Protein AF-A0AAX7U0Z3-F1 (afdb_monomer)

Secondary structure (DSSP, 8-state):
--HHHHHHHIIIIIIHHHHTTHHHHTTTS-HHHHHHHHHHHHHHHHHHTS----HHHHHHHHHHHHHHHHHH-TTSTTGGGGPPPTTSS--

Organism: Astatotilapia calliptera (NCBI:txid8154)

pLDDT: mean 94.96, std 3.89, range [76.0, 98.25]

Sequence (91 aa):
MSPRILRTFYHCAIESILTGCITTWYGNSTAYNRKALQRVVRCSERIIGGELPSLQDIYRKRCLRKAGRIIKDSSHPSHKLFRLLPSGRRF

Radius of gyration: 17.02 Å; Cα contacts (8 Å, |Δi|>4): 52; chains: 1; bounding box: 45×25×44 Å

Mean predicted aligned error: 3.98 Å

Solvent-accessible surface area (backbone atoms only — not comparable to full-atom values): 5330 Å² total; per-residue (Å²): 132,60,51,67,58,47,48,51,48,38,51,69,57,49,47,45,60,73,50,54,67,30,76,71,49,56,84,76,48,52,73,66,56,52,54,54,57,44,49,55,54,54,51,50,23,66,76,46,71,48,92,70,85,50,67,66,55,53,34,50,56,49,44,53,54,52,51,54,48,34,60,72,32,82,83,38,90,64,19,75,69,56,42,70,40,96,84,71,79,45,80

Foldseek 3Di:
DQLVVLVVCCVPPPVCVLCPPLLPVVVVDDPVVLVVSQVVLVVSCVVSVHDDDRSVRSNVVVVVVVLVVLCVDPPRPCNVVQDQDPVNPHD

Structure (mmCIF, N/CA/C/O backbone):
data_AF-A0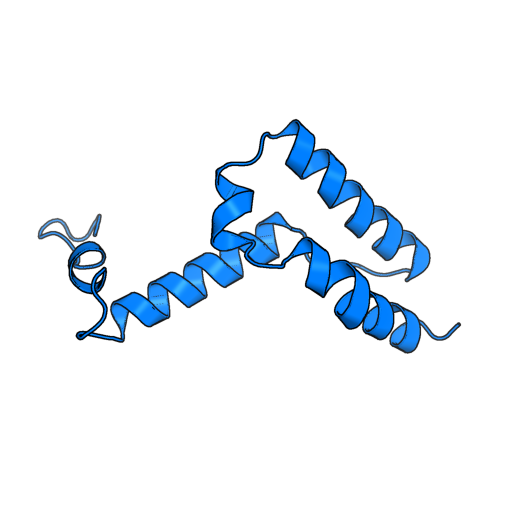AAX7U0Z3-F1
#
_entry.id   AF-A0AAX7U0Z3-F1
#
loop_
_atom_site.group_PDB
_atom_site.id
_atom_site.type_symbol
_atom_site.label_atom_id
_atom_site.label_alt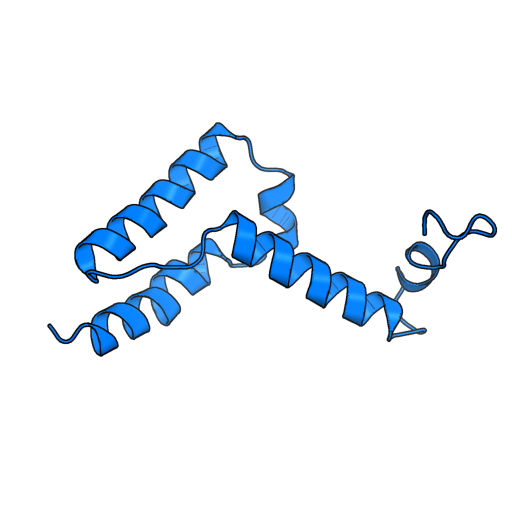_id
_atom_site.label_comp_id
_atom_site.label_asym_id
_atom_site.label_entity_id
_atom_site.label_seq_id
_atom_site.pdbx_PDB_ins_code
_atom_site.Cartn_x
_atom_site.Cartn_y
_atom_site.Cartn_z
_atom_site.occupancy
_atom_site.B_iso_or_equiv
_atom_site.auth_seq_id
_atom_site.auth_comp_id
_atom_site.auth_asym_id
_atom_site.auth_atom_id
_atom_site.pdbx_PDB_model_num
ATOM 1 N N . MET A 1 1 ? -18.032 -2.852 20.408 1.00 76.00 1 MET A N 1
ATOM 2 C CA . MET A 1 1 ? -17.998 -3.191 18.962 1.00 76.00 1 MET A CA 1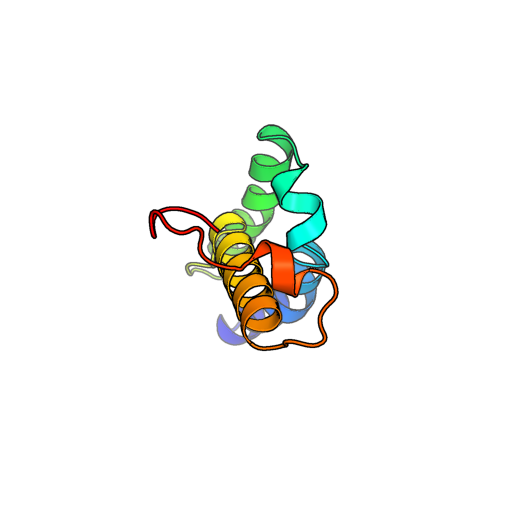
ATOM 3 C C . MET A 1 1 ? -17.068 -4.372 18.747 1.00 76.00 1 MET A C 1
ATOM 5 O O . MET A 1 1 ? -16.061 -4.455 19.436 1.00 76.00 1 MET A O 1
ATOM 9 N N . SER A 1 2 ? -17.385 -5.278 17.819 1.00 92.75 2 SER A N 1
ATOM 10 C CA . SER A 1 2 ? -16.493 -6.402 17.500 1.00 92.75 2 SER A CA 1
ATOM 11 C C . SER A 1 2 ? -15.198 -5.898 16.835 1.00 92.75 2 SER A C 1
ATOM 13 O O . SER A 1 2 ? -15.299 -5.140 15.864 1.00 92.75 2 SER A O 1
ATOM 15 N N . PRO A 1 3 ? -13.999 -6.345 17.265 1.00 92.12 3 PRO A N 1
ATOM 16 C CA . PRO A 1 3 ? -12.731 -6.002 16.609 1.00 92.12 3 PRO A CA 1
ATOM 17 C C . PRO A 1 3 ? -12.713 -6.329 15.111 1.00 92.12 3 PRO A C 1
ATOM 19 O O . PRO A 1 3 ? -12.072 -5.633 14.326 1.00 92.12 3 PRO A O 1
ATOM 22 N N . ARG A 1 4 ? -13.473 -7.350 14.687 1.00 94.69 4 ARG A N 1
ATOM 23 C CA . ARG A 1 4 ? -13.637 -7.704 13.269 1.00 94.69 4 ARG A CA 1
ATOM 24 C C . ARG A 1 4 ? -14.331 -6.593 12.483 1.00 94.69 4 ARG A C 1
ATOM 26 O O . ARG A 1 4 ? -13.863 -6.241 11.410 1.00 94.69 4 ARG A O 1
ATOM 33 N N . ILE A 1 5 ? -15.402 -6.017 13.031 1.00 96.50 5 ILE A N 1
ATOM 34 C CA . ILE A 1 5 ? -16.147 -4.922 12.389 1.00 96.50 5 ILE A CA 1
ATOM 35 C C . ILE A 1 5 ? -15.265 -3.675 12.291 1.00 96.50 5 ILE A C 1
ATOM 37 O O . ILE A 1 5 ? -15.210 -3.047 11.237 1.00 96.50 5 ILE A O 1
ATOM 41 N N . LEU A 1 6 ? -14.525 -3.353 13.357 1.00 96.69 6 LEU A N 1
ATOM 42 C CA . LEU A 1 6 ? -13.612 -2.207 13.364 1.00 96.69 6 LEU A CA 1
ATOM 43 C C . LEU A 1 6 ? -12.469 -2.371 12.351 1.00 96.69 6 LEU A C 1
ATOM 45 O O . LEU A 1 6 ? -12.140 -1.418 11.648 1.00 96.69 6 LEU A O 1
ATOM 49 N N . ARG A 1 7 ? -11.903 -3.579 12.216 1.00 96.38 7 ARG A N 1
ATOM 50 C CA . ARG A 1 7 ? -10.909 -3.877 11.172 1.00 96.38 7 ARG A CA 1
ATOM 51 C C . ARG A 1 7 ? -11.490 -3.741 9.771 1.00 96.38 7 ARG A C 1
ATOM 53 O O . ARG A 1 7 ? -10.865 -3.107 8.927 1.00 96.38 7 ARG A O 1
ATOM 60 N N . THR A 1 8 ? -12.679 -4.286 9.519 1.00 97.06 8 THR A N 1
ATOM 61 C CA . THR A 1 8 ? -13.345 -4.137 8.216 1.00 97.06 8 THR A CA 1
ATOM 62 C C . THR A 1 8 ? -13.578 -2.665 7.887 1.00 97.06 8 THR A C 1
ATOM 64 O O . THR A 1 8 ? -13.239 -2.224 6.792 1.00 97.06 8 THR A O 1
ATOM 67 N N . PHE A 1 9 ? -14.073 -1.880 8.847 1.00 96.62 9 PHE A N 1
ATOM 68 C CA . PHE A 1 9 ? -14.249 -0.440 8.676 1.00 96.62 9 PHE A CA 1
ATOM 69 C C . PHE A 1 9 ? -12.924 0.268 8.360 1.00 96.62 9 PHE A C 1
ATOM 71 O O . PHE A 1 9 ? -12.857 1.043 7.406 1.00 96.62 9 PHE A O 1
ATOM 78 N N . TYR A 1 10 ? -11.853 -0.039 9.102 1.00 97.31 10 TYR A N 1
ATOM 79 C CA . TYR A 1 10 ? -10.523 0.502 8.824 1.00 97.31 10 TYR A CA 1
ATOM 80 C C . TYR A 1 10 ? -10.074 0.197 7.392 1.00 97.31 10 TYR A C 1
ATOM 82 O O . TYR A 1 10 ? -9.707 1.123 6.673 1.00 97.31 10 TYR A O 1
ATOM 90 N N . HIS A 1 11 ? -10.147 -1.062 6.952 1.00 96.19 11 HIS A N 1
ATOM 91 C CA . HIS A 1 11 ? -9.716 -1.451 5.607 1.00 96.19 11 HIS A CA 1
ATOM 92 C C . HIS A 1 11 ? -10.537 -0.763 4.508 1.00 96.19 11 HIS A C 1
ATOM 94 O O . HIS A 1 11 ? -9.980 -0.248 3.537 1.00 96.19 11 HIS A O 1
ATOM 100 N N . CYS A 1 12 ? -11.861 -0.721 4.662 1.00 96.81 12 CYS A N 1
ATOM 101 C CA . CYS A 1 12 ? -12.757 -0.188 3.641 1.00 96.81 12 CYS A CA 1
ATOM 102 C C . CYS A 1 12 ? -12.745 1.343 3.557 1.00 96.81 12 CYS A C 1
ATOM 104 O O . CYS A 1 12 ? -12.842 1.873 2.451 1.00 96.81 12 CYS A O 1
ATOM 106 N N . ALA A 1 13 ? -12.621 2.055 4.681 1.00 96.50 13 ALA A N 1
ATOM 107 C CA . ALA A 1 13 ? -12.756 3.513 4.719 1.00 96.50 13 ALA A CA 1
ATOM 108 C C . ALA A 1 13 ? -11.419 4.2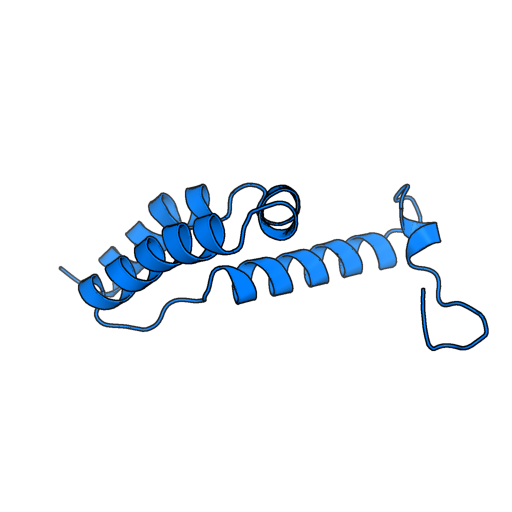45 4.897 1.00 96.50 13 ALA A C 1
ATOM 110 O O . ALA A 1 13 ? -11.133 5.200 4.182 1.00 96.50 13 ALA A O 1
ATOM 111 N N . ILE A 1 14 ? -10.587 3.813 5.847 1.00 97.06 14 ILE A N 1
ATOM 112 C CA . ILE A 1 14 ? -9.368 4.544 6.219 1.00 97.06 14 ILE A CA 1
ATOM 113 C C . ILE A 1 14 ? -8.196 4.100 5.343 1.00 97.06 14 ILE A C 1
ATOM 115 O O . ILE A 1 14 ? -7.552 4.924 4.695 1.00 97.06 14 ILE A O 1
ATOM 119 N N . GLU A 1 15 ? -7.915 2.797 5.299 1.00 97.06 15 GLU A N 1
ATOM 120 C CA . GLU A 1 15 ? -6.802 2.243 4.529 1.00 97.06 15 GLU A CA 1
ATOM 121 C C . GLU A 1 15 ? -6.989 2.484 3.030 1.00 97.06 15 GLU A C 1
ATOM 123 O O . GLU A 1 15 ? -6.022 2.816 2.345 1.00 97.06 15 GLU A O 1
ATOM 128 N N . SER A 1 16 ? -8.212 2.368 2.506 1.00 96.88 16 SER A N 1
ATOM 129 C CA . SER A 1 16 ? -8.507 2.609 1.089 1.00 96.88 16 SER A CA 1
ATOM 130 C C . SER A 1 16 ? -8.124 4.028 0.649 1.00 96.88 16 SER A C 1
ATOM 132 O O . SER A 1 16 ? -7.414 4.181 -0.346 1.00 96.88 16 SER A O 1
ATOM 134 N N . ILE A 1 17 ? -8.498 5.045 1.433 1.00 96.69 17 ILE A N 1
ATOM 135 C CA . ILE A 1 17 ? -8.169 6.453 1.180 1.00 96.69 17 ILE A CA 1
ATOM 136 C C . ILE A 1 17 ? -6.675 6.694 1.392 1.00 96.69 17 ILE A C 1
ATOM 138 O O . ILE A 1 17 ? -5.997 7.179 0.488 1.00 96.69 17 ILE A O 1
ATOM 142 N N . LEU A 1 18 ? -6.136 6.303 2.555 1.00 95.69 18 LEU A N 1
ATOM 143 C CA . LEU A 1 18 ? -4.725 6.525 2.885 1.00 95.69 18 LEU A CA 1
ATOM 144 C C . LEU A 1 18 ? -3.791 5.879 1.868 1.00 95.69 18 LEU A C 1
ATOM 146 O O . LEU A 1 18 ? -2.721 6.402 1.590 1.00 95.69 18 LEU A O 1
ATOM 150 N N . THR A 1 19 ? -4.164 4.726 1.322 1.00 96.56 19 THR A N 1
ATOM 151 C CA . THR A 1 19 ? -3.293 3.968 0.424 1.00 96.56 19 THR A CA 1
ATOM 152 C C . THR A 1 19 ? -3.634 4.172 -1.052 1.00 96.56 19 THR A C 1
ATOM 154 O O . THR A 1 19 ? -2.957 3.600 -1.915 1.00 96.56 19 THR A O 1
ATOM 157 N N . GLY A 1 20 ? -4.637 4.996 -1.369 1.00 95.69 20 GLY A N 1
ATOM 158 C CA . GLY A 1 20 ? -4.973 5.391 -2.733 1.00 95.69 20 GLY A CA 1
ATOM 159 C C . GLY A 1 20 ? -3.736 5.925 -3.451 1.00 95.69 20 G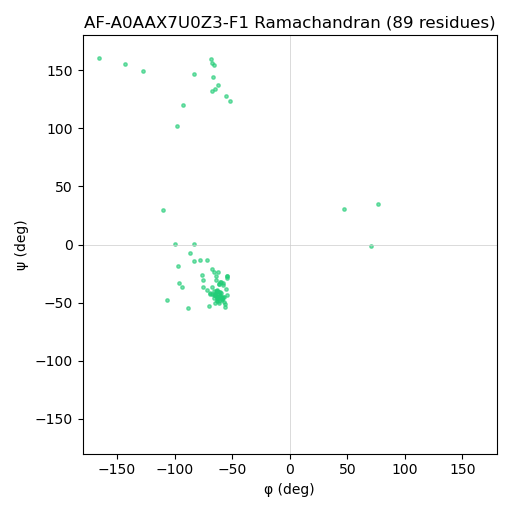LY A C 1
ATOM 160 O O . GLY A 1 20 ? -3.046 6.804 -2.942 1.00 95.69 20 GLY A O 1
ATOM 161 N N . CYS A 1 21 ? -3.389 5.321 -4.592 1.00 93.81 21 CYS A N 1
ATOM 162 C CA . CYS A 1 21 ? -2.195 5.660 -5.375 1.00 93.81 21 CYS A CA 1
ATOM 163 C C . CYS A 1 21 ? -0.891 5.799 -4.554 1.00 93.81 21 CYS A C 1
ATOM 165 O O . CYS A 1 21 ? 0.006 6.534 -4.944 1.00 93.81 21 CYS A O 1
ATOM 167 N N . ILE A 1 22 ? -0.728 5.075 -3.439 1.00 97.06 22 ILE A N 1
ATOM 168 C CA . ILE A 1 22 ? 0.428 5.235 -2.529 1.00 97.06 22 ILE A CA 1
ATOM 169 C C . ILE A 1 22 ? 1.800 5.115 -3.197 1.00 97.06 22 ILE A C 1
ATOM 171 O O . ILE A 1 22 ? 2.760 5.736 -2.751 1.00 97.06 22 ILE A O 1
ATOM 175 N N . THR A 1 23 ? 1.903 4.376 -4.302 1.00 96.31 23 THR A N 1
ATOM 176 C CA . THR A 1 23 ? 3.148 4.268 -5.071 1.00 96.31 23 THR A CA 1
ATOM 177 C C . THR A 1 23 ? 3.578 5.583 -5.726 1.00 96.31 23 THR A C 1
ATOM 179 O O . THR A 1 23 ? 4.759 5.732 -6.009 1.00 96.31 23 THR A O 1
ATOM 182 N N . THR A 1 24 ? 2.661 6.524 -5.980 1.00 95.25 24 THR A N 1
ATOM 183 C CA . THR A 1 24 ? 2.969 7.810 -6.630 1.00 95.25 24 THR A CA 1
ATOM 184 C C . THR A 1 24 ? 3.250 8.922 -5.623 1.00 95.25 24 THR A C 1
ATOM 186 O O . THR A 1 24 ? 4.131 9.744 -5.858 1.00 95.25 24 THR A O 1
ATOM 189 N N . TRP A 1 25 ? 2.544 8.956 -4.488 1.00 95.88 25 TRP A N 1
ATOM 190 C CA . TRP A 1 25 ? 2.666 10.063 -3.534 1.00 95.88 25 TRP A CA 1
ATOM 191 C C . TRP A 1 25 ? 3.639 9.782 -2.380 1.00 95.88 25 TRP A C 1
ATOM 193 O O . TRP A 1 25 ? 4.311 10.704 -1.921 1.00 95.88 25 TRP A O 1
ATOM 203 N N . TYR A 1 26 ? 3.772 8.533 -1.909 1.00 97.06 26 TYR A N 1
ATOM 204 C CA . TYR A 1 26 ? 4.525 8.247 -0.675 1.00 97.06 26 TYR A CA 1
ATOM 205 C C . TYR A 1 26 ? 6.013 8.581 -0.805 1.00 97.06 26 TYR A C 1
ATOM 207 O O . TYR A 1 26 ? 6.577 9.220 0.084 1.00 97.06 26 TYR A O 1
ATOM 215 N N . GLY A 1 27 ? 6.633 8.221 -1.934 1.00 94.06 27 GLY A N 1
ATOM 216 C CA . GLY A 1 27 ? 8.032 8.553 -2.225 1.00 94.06 27 GLY A CA 1
ATOM 217 C C . GLY A 1 27 ? 8.300 10.061 -2.290 1.00 94.06 27 GLY A C 1
ATOM 218 O O . GLY A 1 27 ? 9.343 10.510 -1.824 1.00 94.06 27 GLY A O 1
ATOM 219 N N . ASN A 1 28 ? 7.321 10.832 -2.770 1.00 95.31 28 ASN A N 1
ATOM 220 C CA . ASN A 1 28 ? 7.399 12.288 -2.936 1.00 95.31 28 ASN A CA 1
ATOM 221 C C . ASN A 1 28 ? 6.998 13.074 -1.674 1.00 95.31 28 ASN A C 1
ATOM 223 O O . ASN A 1 28 ? 7.136 14.293 -1.620 1.00 95.31 28 ASN A O 1
ATOM 227 N N . SER A 1 29 ? 6.486 12.398 -0.645 1.00 95.31 29 SER A N 1
ATOM 228 C CA . SER A 1 29 ? 6.019 13.045 0.581 1.00 95.31 29 SER A CA 1
ATOM 229 C C . SER A 1 29 ? 7.157 13.326 1.565 1.00 95.31 29 SER A C 1
ATOM 231 O O . SER A 1 29 ? 8.098 12.538 1.705 1.00 95.31 29 SER A O 1
ATOM 233 N N . THR A 1 30 ? 7.054 14.422 2.317 1.00 97.38 30 THR A N 1
ATOM 234 C CA . THR A 1 30 ? 8.026 14.751 3.370 1.00 97.38 30 THR A CA 1
ATOM 235 C C . THR A 1 30 ? 7.952 13.752 4.529 1.00 97.38 30 THR A C 1
ATOM 237 O O . THR A 1 30 ? 6.915 13.134 4.784 1.00 97.38 30 THR A O 1
ATOM 240 N N . ALA A 1 31 ? 9.042 13.614 5.291 1.00 96.88 31 ALA A N 1
ATOM 241 C CA . ALA A 1 31 ? 9.045 12.788 6.501 1.00 96.88 31 ALA A CA 1
ATOM 242 C C . ALA A 1 31 ? 7.985 13.249 7.520 1.00 96.88 31 ALA A C 1
ATOM 244 O O . ALA A 1 31 ? 7.386 12.422 8.210 1.00 96.88 31 ALA A O 1
ATOM 245 N N . TYR A 1 32 ? 7.721 14.559 7.581 1.00 97.62 32 TYR A N 1
ATOM 246 C CA . TYR A 1 32 ? 6.657 15.136 8.398 1.00 97.62 32 TYR A CA 1
ATOM 247 C C . TYR A 1 32 ? 5.273 14.627 7.968 1.00 97.62 32 TYR A C 1
ATOM 249 O O . TYR A 1 32 ? 4.539 14.091 8.801 1.00 97.62 32 TYR A O 1
ATOM 257 N N . ASN A 1 33 ? 4.955 14.690 6.669 1.00 96.62 33 ASN A N 1
ATOM 258 C CA . ASN A 1 33 ? 3.681 14.205 6.130 1.00 96.62 33 ASN A CA 1
ATOM 259 C C . ASN A 1 33 ? 3.501 12.701 6.383 1.00 96.62 33 ASN A C 1
ATOM 261 O O . ASN A 1 33 ? 2.446 12.272 6.847 1.00 96.62 33 ASN A O 1
ATOM 265 N N . ARG A 1 34 ? 4.551 11.893 6.171 1.00 97.12 34 ARG A N 1
ATOM 266 C CA . ARG A 1 34 ? 4.509 10.444 6.447 1.00 97.12 34 ARG A CA 1
ATOM 267 C C . ARG A 1 34 ? 4.239 10.149 7.918 1.00 97.12 34 ARG A C 1
ATOM 269 O O . ARG A 1 34 ? 3.390 9.315 8.227 1.00 97.12 34 ARG A O 1
ATOM 276 N N . LYS A 1 35 ? 4.913 10.856 8.834 1.00 97.56 35 LYS A N 1
ATOM 277 C CA . LYS A 1 35 ? 4.661 10.734 10.279 1.00 97.56 35 LYS A CA 1
ATOM 278 C C . LYS A 1 35 ? 3.227 11.131 10.629 1.00 97.56 35 LYS A C 1
ATOM 280 O O . LYS A 1 35 ? 2.610 10.452 11.444 1.00 97.56 35 LYS A O 1
ATOM 285 N N . ALA A 1 36 ? 2.693 12.189 10.019 1.00 97.81 36 ALA A N 1
ATOM 286 C CA . ALA A 1 36 ? 1.321 12.631 10.247 1.00 97.81 36 ALA A CA 1
ATOM 287 C C . ALA A 1 36 ? 0.289 11.583 9.817 1.00 97.81 36 ALA A C 1
ATOM 289 O O . ALA A 1 36 ? -0.570 11.219 10.616 1.00 97.81 36 ALA A O 1
ATOM 290 N N . LEU A 1 37 ? 0.427 11.023 8.616 1.00 97.19 37 LEU A N 1
ATOM 291 C CA . LEU A 1 37 ? -0.473 9.980 8.121 1.00 97.19 37 LEU A CA 1
ATOM 292 C C . LEU A 1 37 ? -0.330 8.671 8.913 1.00 97.19 37 LEU A C 1
ATOM 294 O O . LEU A 1 37 ? -1.325 8.021 9.223 1.00 97.19 37 LEU A O 1
ATOM 298 N N . GLN A 1 38 ? 0.883 8.312 9.345 1.00 97.94 38 GLN A N 1
ATOM 299 C CA . GLN A 1 38 ? 1.092 7.134 10.193 1.00 97.94 38 GLN A CA 1
ATOM 300 C C . GLN A 1 38 ? 0.409 7.270 11.566 1.00 97.94 38 GLN A C 1
ATOM 302 O O . GLN A 1 38 ? 0.025 6.258 12.155 1.00 97.94 38 GLN A O 1
ATOM 307 N N . ARG A 1 39 ? 0.208 8.492 12.089 1.00 98.25 39 ARG A N 1
ATOM 308 C CA . ARG A 1 39 ? -0.567 8.695 13.330 1.00 98.25 39 ARG A CA 1
ATOM 309 C C . ARG A 1 39 ? -2.028 8.274 13.179 1.00 98.25 39 ARG A C 1
ATOM 311 O O . ARG A 1 39 ? -2.593 7.809 14.164 1.00 98.25 39 ARG A O 1
ATOM 318 N N . VAL A 1 40 ? -2.609 8.379 11.982 1.00 98.00 40 VAL A N 1
ATOM 319 C CA . VAL A 1 40 ? -3.972 7.893 11.709 1.00 98.00 40 VAL A CA 1
ATOM 320 C C . VAL A 1 40 ? -4.030 6.379 11.893 1.00 98.00 40 VAL A C 1
ATOM 322 O O . VAL A 1 40 ? -4.863 5.895 12.651 1.00 98.00 40 VAL A O 1
ATOM 325 N N . VAL A 1 41 ? -3.077 5.647 11.305 1.00 97.88 41 VAL A N 1
ATOM 326 C CA . VAL A 1 41 ? -2.964 4.187 11.474 1.00 97.88 41 VAL A CA 1
ATOM 327 C C . VAL A 1 41 ? -2.796 3.820 12.950 1.00 97.88 41 VAL A C 1
ATOM 329 O O . VAL A 1 41 ? -3.554 3.005 13.459 1.00 97.88 41 VAL A O 1
ATOM 332 N N . ARG A 1 42 ? -1.892 4.497 13.672 1.00 98.25 42 ARG A N 1
ATOM 333 C CA . ARG A 1 42 ? -1.679 4.262 15.114 1.00 98.25 42 ARG A CA 1
ATOM 334 C C . ARG A 1 42 ? -2.913 4.550 15.964 1.00 98.25 42 ARG A C 1
ATOM 336 O O . ARG A 1 42 ? -3.123 3.911 16.989 1.00 98.25 42 ARG A O 1
ATOM 343 N N . CYS A 1 43 ? -3.716 5.538 15.580 1.00 98.12 43 CYS A N 1
ATOM 344 C CA . CYS A 1 43 ? -4.988 5.804 16.242 1.00 98.12 43 CYS A CA 1
ATOM 345 C C . CYS A 1 43 ? -5.956 4.634 16.029 1.00 98.12 43 CYS A C 1
ATOM 347 O O . CYS A 1 43 ? -6.531 4.128 16.990 1.00 98.12 43 CYS A O 1
ATOM 349 N N . SER A 1 44 ? -6.061 4.141 14.792 1.00 97.44 44 SER A N 1
ATOM 350 C CA . SER A 1 44 ? -6.874 2.968 14.469 1.00 97.44 44 SER A CA 1
ATOM 351 C C . SER A 1 44 ? -6.418 1.712 15.217 1.00 97.44 44 SER A C 1
ATOM 353 O O . SER A 1 44 ? -7.271 1.002 15.737 1.00 97.44 44 SER A O 1
ATOM 355 N N . GLU A 1 45 ? -5.109 1.471 15.352 1.00 97.06 45 GLU A N 1
ATOM 356 C CA . GLU A 1 45 ? -4.563 0.347 16.135 1.00 97.06 45 GLU A CA 1
ATOM 357 C C . GLU A 1 45 ? -5.043 0.374 17.588 1.00 97.06 45 GLU A C 1
ATOM 359 O O . GLU A 1 45 ? -5.501 -0.642 18.111 1.00 97.06 45 GLU A O 1
ATOM 364 N N . ARG A 1 46 ? -5.005 1.553 18.227 1.00 97.38 46 ARG A N 1
ATOM 365 C CA . ARG A 1 46 ? -5.474 1.733 19.610 1.00 97.38 46 ARG A CA 1
ATOM 366 C C . ARG A 1 46 ? -6.976 1.509 19.754 1.00 97.38 46 ARG A C 1
ATOM 368 O O . ARG A 1 46 ? -7.394 0.904 20.731 1.00 97.38 46 ARG A O 1
ATOM 375 N N . ILE A 1 47 ? -7.776 1.978 18.793 1.00 96.38 47 ILE A N 1
ATOM 376 C CA . ILE A 1 47 ? -9.241 1.810 18.805 1.00 96.38 47 ILE A CA 1
ATOM 377 C C . ILE A 1 47 ? -9.629 0.345 18.571 1.00 96.38 47 ILE A C 1
ATOM 379 O O . ILE A 1 47 ? -10.545 -0.168 19.208 1.00 96.38 47 ILE A O 1
ATOM 383 N N . ILE A 1 48 ? -8.949 -0.329 17.644 1.00 96.50 48 ILE A N 1
ATOM 384 C CA . ILE A 1 48 ? -9.210 -1.731 17.300 1.00 96.50 48 ILE A CA 1
ATOM 385 C C . ILE A 1 48 ? -8.675 -2.680 18.378 1.00 96.50 48 ILE A C 1
ATOM 387 O O . ILE A 1 48 ? -9.236 -3.761 18.558 1.00 96.50 48 ILE A O 1
ATOM 391 N N . GLY A 1 49 ? -7.597 -2.299 19.069 1.00 95.50 49 GLY A N 1
ATOM 392 C CA . GLY A 1 49 ? -6.883 -3.163 20.007 1.00 95.50 49 GLY A CA 1
ATOM 393 C C . GLY A 1 49 ? -5.997 -4.193 19.303 1.00 95.50 49 GLY A C 1
ATOM 394 O O . GLY A 1 49 ? -5.897 -5.330 19.754 1.00 95.50 49 GLY A O 1
ATOM 395 N N . GLY A 1 50 ? -5.388 -3.837 18.168 1.00 93.06 50 GLY A N 1
ATOM 396 C CA . GLY A 1 50 ? -4.493 -4.742 17.449 1.00 93.06 50 GLY A CA 1
ATOM 397 C C . GLY A 1 50 ? -3.649 -4.050 16.386 1.00 93.06 50 GLY A C 1
ATOM 398 O O . GLY A 1 50 ? -3.989 -2.961 15.929 1.00 93.06 50 GLY A O 1
ATOM 399 N N . GLU A 1 51 ? -2.564 -4.711 15.991 1.00 95.06 51 GLU A N 1
ATOM 400 C CA . GLU A 1 51 ? -1.606 -4.178 15.019 1.00 95.06 51 GLU A CA 1
ATOM 401 C C . GLU A 1 51 ? -2.206 -4.043 13.617 1.00 95.06 51 GLU A C 1
ATOM 403 O O . GLU A 1 51 ? -3.003 -4.878 13.166 1.00 95.06 51 GLU A O 1
ATOM 408 N N . LEU A 1 52 ? -1.778 -2.990 12.925 1.00 96.12 52 LEU A N 1
ATOM 409 C CA . LEU A 1 52 ? -2.103 -2.703 11.537 1.00 96.12 52 LEU A CA 1
ATOM 410 C C . LEU A 1 52 ? -0.808 -2.468 10.746 1.00 96.12 52 LEU A C 1
ATOM 412 O O . LEU A 1 52 ? 0.181 -1.967 11.280 1.00 96.12 52 LEU A O 1
ATOM 416 N N . PRO A 1 53 ? -0.780 -2.805 9.448 1.00 96.19 53 PRO A N 1
ATOM 417 C CA . PRO A 1 53 ? 0.408 -2.593 8.634 1.00 96.19 53 PRO A CA 1
ATOM 418 C C . PRO A 1 53 ? 0.762 -1.103 8.540 1.00 96.19 53 PRO A C 1
ATOM 420 O O . PRO A 1 53 ? -0.094 -0.245 8.310 1.00 96.19 53 PRO A O 1
ATOM 423 N N . SER A 1 54 ? 2.052 -0.785 8.666 1.00 96.94 54 SER A N 1
ATOM 424 C CA . SER A 1 54 ? 2.525 0.589 8.501 1.00 96.94 54 SER A CA 1
ATOM 425 C C . SER A 1 54 ? 2.343 1.073 7.057 1.00 96.94 54 SER A C 1
ATOM 427 O O . SER A 1 54 ? 2.387 0.287 6.104 1.00 96.94 54 SER A O 1
ATOM 429 N N . LEU A 1 55 ? 2.217 2.389 6.853 1.00 96.94 55 LEU A N 1
ATOM 430 C CA . LEU A 1 55 ? 2.153 2.956 5.501 1.00 96.94 55 LEU A CA 1
ATOM 431 C C . LEU A 1 55 ? 3.415 2.634 4.692 1.00 96.94 55 LEU A C 1
ATOM 433 O O . LEU A 1 55 ? 3.333 2.428 3.481 1.00 96.94 55 LEU A O 1
ATOM 437 N N . GLN A 1 56 ? 4.568 2.530 5.357 1.00 97.25 56 GLN A N 1
ATOM 438 C CA . GLN A 1 56 ? 5.824 2.133 4.728 1.00 97.25 56 GLN A CA 1
ATOM 439 C C . GLN A 1 56 ? 5.778 0.691 4.214 1.00 97.25 56 GLN A C 1
ATOM 441 O O . GLN A 1 56 ? 6.226 0.430 3.095 1.00 97.25 56 GLN A O 1
ATOM 446 N N . ASP A 1 57 ? 5.219 -0.237 4.990 1.00 97.56 57 ASP A N 1
ATOM 447 C CA . ASP A 1 57 ? 5.085 -1.633 4.574 1.00 97.56 57 ASP A CA 1
ATOM 448 C C . ASP A 1 57 ? 4.108 -1.783 3.416 1.00 97.56 57 ASP A C 1
ATOM 450 O O . ASP A 1 57 ? 4.410 -2.476 2.439 1.00 97.56 57 ASP A O 1
ATOM 454 N N . ILE A 1 58 ? 2.973 -1.081 3.474 1.00 97.19 58 ILE A N 1
ATOM 455 C CA . ILE A 1 58 ? 1.994 -1.080 2.384 1.00 97.19 58 ILE A CA 1
ATOM 456 C C . ILE A 1 58 ? 2.619 -0.501 1.111 1.00 97.19 58 ILE A C 1
ATOM 458 O O . ILE A 1 58 ? 2.496 -1.103 0.039 1.00 97.19 58 ILE A O 1
ATOM 462 N N . TYR A 1 59 ? 3.321 0.630 1.219 1.00 97.94 59 TYR A N 1
ATOM 463 C CA . TYR A 1 59 ? 4.050 1.243 0.112 1.00 97.94 59 TYR A CA 1
ATOM 464 C C . TYR A 1 59 ? 5.064 0.269 -0.495 1.00 97.94 59 TYR A C 1
ATOM 466 O O . TYR A 1 59 ? 4.988 -0.029 -1.688 1.00 97.94 59 TYR A O 1
ATOM 474 N N . ARG A 1 60 ? 5.954 -0.305 0.325 1.00 97.75 60 ARG A N 1
ATOM 475 C CA . ARG A 1 60 ? 6.981 -1.258 -0.118 1.00 97.75 60 ARG A CA 1
ATOM 476 C C . ARG A 1 60 ? 6.358 -2.457 -0.828 1.00 97.75 60 ARG A C 1
ATOM 478 O O . ARG A 1 60 ? 6.755 -2.782 -1.946 1.00 97.75 60 ARG A O 1
ATOM 485 N N . LYS A 1 61 ? 5.340 -3.080 -0.225 1.00 97.62 61 LYS A N 1
ATOM 486 C CA . LYS A 1 61 ? 4.638 -4.237 -0.800 1.00 97.62 61 LYS A CA 1
ATOM 487 C C . LYS A 1 61 ? 3.998 -3.898 -2.147 1.00 97.62 61 LYS A C 1
ATOM 489 O O . LYS A 1 61 ? 4.069 -4.693 -3.084 1.00 97.62 61 LYS A O 1
ATOM 494 N N . ARG A 1 62 ? 3.389 -2.715 -2.276 1.00 97.00 62 ARG A N 1
ATOM 495 C CA . ARG A 1 62 ? 2.771 -2.269 -3.534 1.00 97.00 62 ARG A CA 1
ATOM 496 C C . ARG A 1 62 ? 3.804 -1.920 -4.603 1.00 97.00 62 ARG A C 1
ATOM 498 O O . ARG A 1 62 ? 3.584 -2.304 -5.750 1.00 97.00 62 ARG A O 1
ATOM 505 N N . CYS A 1 63 ? 4.921 -1.286 -4.246 1.00 96.81 63 CYS A N 1
ATOM 506 C CA . CYS A 1 63 ? 6.027 -1.016 -5.168 1.00 96.81 63 CYS A CA 1
ATOM 507 C C . CYS A 1 63 ? 6.632 -2.308 -5.716 1.00 96.81 63 CYS A C 1
ATOM 509 O O . CYS A 1 63 ? 6.735 -2.455 -6.930 1.00 96.81 63 CYS A O 1
ATOM 511 N N . LEU A 1 64 ? 6.932 -3.280 -4.849 1.00 96.25 64 LEU A N 1
ATOM 512 C CA . LEU A 1 64 ? 7.454 -4.583 -5.275 1.00 96.25 64 LEU A CA 1
ATOM 513 C C . LEU A 1 64 ? 6.472 -5.311 -6.197 1.00 96.25 64 LEU A C 1
ATOM 515 O O . LEU A 1 64 ? 6.857 -5.810 -7.251 1.00 96.25 64 LEU A O 1
ATOM 519 N N . ARG A 1 65 ? 5.179 -5.315 -5.855 1.00 97.06 65 ARG A N 1
ATOM 520 C CA . ARG A 1 65 ? 4.144 -5.913 -6.708 1.00 97.06 65 ARG A CA 1
ATOM 521 C C . ARG A 1 65 ? 4.025 -5.207 -8.062 1.00 97.06 65 ARG A C 1
ATOM 523 O O . ARG A 1 65 ? 3.832 -5.878 -9.070 1.00 97.06 65 ARG A O 1
ATOM 530 N N . LYS A 1 66 ? 4.116 -3.872 -8.097 1.00 95.56 66 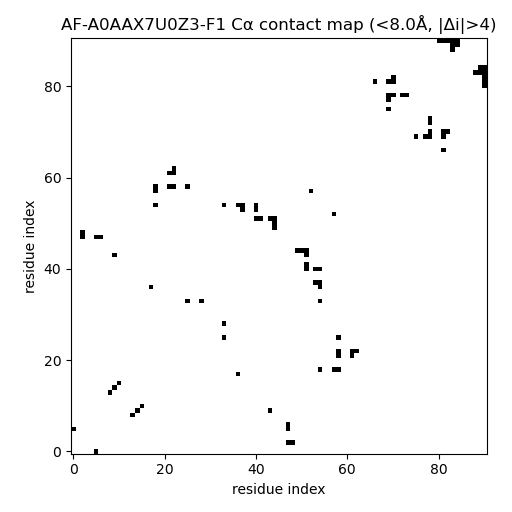LYS A N 1
ATOM 531 C CA . LYS A 1 66 ? 4.088 -3.074 -9.335 1.00 95.56 66 LYS A CA 1
ATOM 532 C C . LYS A 1 66 ? 5.312 -3.389 -10.200 1.00 95.56 66 LYS A C 1
ATOM 534 O O . LYS A 1 66 ? 5.127 -3.735 -11.360 1.00 95.56 66 LYS A O 1
ATOM 539 N N . ALA A 1 67 ? 6.518 -3.357 -9.633 1.00 94.88 67 ALA A N 1
ATOM 540 C CA . ALA A 1 67 ? 7.758 -3.707 -10.327 1.00 94.88 67 ALA A CA 1
ATOM 541 C C . ALA A 1 67 ? 7.714 -5.140 -10.879 1.00 94.88 67 ALA A C 1
ATOM 543 O O . ALA A 1 67 ? 7.986 -5.357 -12.053 1.00 94.88 67 ALA A O 1
ATOM 544 N N . GLY A 1 68 ? 7.256 -6.107 -10.078 1.00 95.00 68 GLY A N 1
ATOM 545 C CA . GLY A 1 68 ? 7.095 -7.491 -10.523 1.00 95.00 68 GLY A CA 1
ATOM 546 C C . GLY A 1 68 ? 6.115 -7.655 -11.689 1.00 95.00 68 GLY A C 1
ATOM 547 O O . GLY A 1 68 ? 6.324 -8.517 -12.535 1.00 95.00 68 GLY A O 1
ATOM 548 N N . ARG A 1 69 ? 5.064 -6.826 -11.777 1.00 96.06 69 ARG A N 1
ATOM 549 C CA . ARG A 1 69 ? 4.167 -6.809 -12.948 1.00 96.06 69 ARG A CA 1
ATOM 550 C C . ARG A 1 69 ? 4.865 -6.252 -14.189 1.00 96.06 69 ARG A C 1
ATOM 552 O O . ARG A 1 69 ? 4.732 -6.850 -15.243 1.00 96.06 69 ARG A O 1
ATOM 559 N N . ILE A 1 70 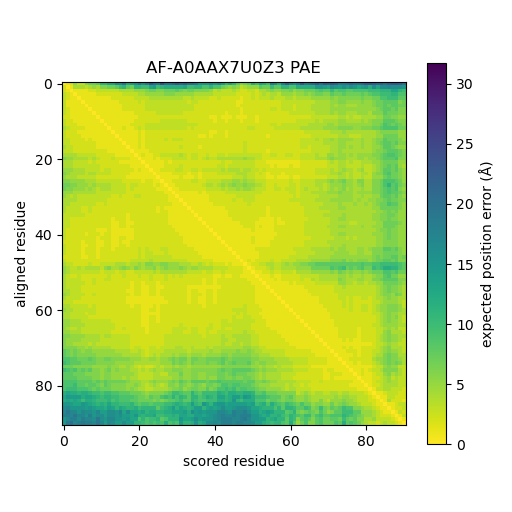? 5.635 -5.172 -14.046 1.00 95.56 70 ILE A N 1
ATOM 560 C CA . ILE A 1 70 ? 6.411 -4.571 -15.146 1.00 95.56 70 ILE A CA 1
ATOM 561 C C . ILE A 1 70 ? 7.459 -5.556 -15.682 1.00 95.56 70 ILE A C 1
ATOM 563 O O . ILE A 1 70 ? 7.617 -5.699 -16.888 1.00 95.56 70 ILE A O 1
ATOM 567 N N . ILE A 1 71 ? 8.152 -6.268 -14.791 1.00 94.12 71 ILE A N 1
ATOM 568 C CA . ILE A 1 71 ? 9.148 -7.279 -15.170 1.00 94.12 71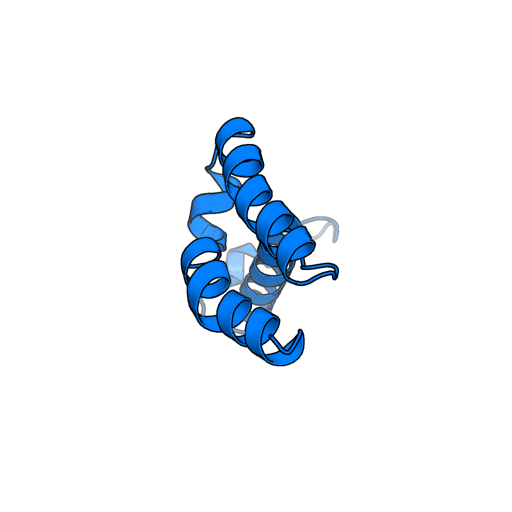 ILE A CA 1
ATOM 569 C C . ILE A 1 71 ? 8.503 -8.430 -15.948 1.00 94.12 71 ILE A C 1
ATOM 571 O O . ILE A 1 71 ? 9.089 -8.928 -16.900 1.00 94.12 71 ILE A O 1
ATOM 575 N N . LYS A 1 72 ? 7.304 -8.868 -15.553 1.00 95.00 72 LYS A N 1
ATOM 576 C CA . LYS A 1 72 ? 6.612 -9.989 -16.207 1.00 95.00 72 LYS A CA 1
ATOM 577 C C . LYS A 1 72 ? 5.972 -9.617 -17.545 1.00 95.00 72 LYS A C 1
ATOM 579 O O . LYS A 1 72 ? 5.774 -10.498 -18.371 1.00 95.00 72 LYS A O 1
ATOM 584 N N . ASP A 1 73 ? 5.625 -8.351 -17.738 1.00 96.31 73 ASP A N 1
ATOM 585 C CA . ASP A 1 73 ? 4.953 -7.860 -18.937 1.00 96.31 73 ASP A CA 1
ATOM 586 C C . ASP A 1 73 ? 5.963 -7.236 -19.907 1.00 96.31 73 ASP A C 1
ATOM 588 O O . ASP A 1 73 ? 6.397 -6.100 -19.723 1.00 96.31 73 ASP A O 1
ATOM 592 N N . SER A 1 74 ? 6.328 -7.978 -20.954 1.00 94.88 74 SER A N 1
ATOM 593 C CA . SER A 1 74 ? 7.264 -7.517 -21.988 1.00 94.88 74 SER A CA 1
ATOM 594 C C . SER A 1 74 ? 6.720 -6.373 -22.849 1.00 94.88 74 SER A C 1
ATOM 596 O O . SER A 1 74 ? 7.509 -5.641 -23.448 1.00 94.88 74 SER A O 1
ATOM 598 N N . SER A 1 75 ? 5.396 -6.193 -22.898 1.00 96.38 75 SER A N 1
ATOM 599 C CA . SER A 1 75 ? 4.744 -5.102 -23.632 1.00 96.38 75 SER A CA 1
ATOM 600 C C . SER A 1 75 ? 4.704 -3.793 -22.837 1.00 96.38 75 SER A C 1
ATOM 602 O O . SER A 1 75 ? 4.465 -2.724 -23.401 1.00 96.38 75 SER A O 1
ATOM 604 N N . HIS A 1 76 ? 4.977 -3.848 -21.529 1.00 95.88 76 HIS A N 1
ATOM 605 C CA . HIS A 1 76 ? 4.929 -2.676 -20.670 1.00 95.88 76 HIS A CA 1
ATOM 606 C C . HIS A 1 76 ? 6.007 -1.647 -21.077 1.00 95.88 76 HIS A C 1
ATOM 608 O O . HIS A 1 76 ? 7.184 -2.003 -21.177 1.00 95.88 76 HIS A O 1
ATOM 614 N N . PRO A 1 77 ? 5.686 -0.341 -21.197 1.00 95.81 77 PRO A N 1
A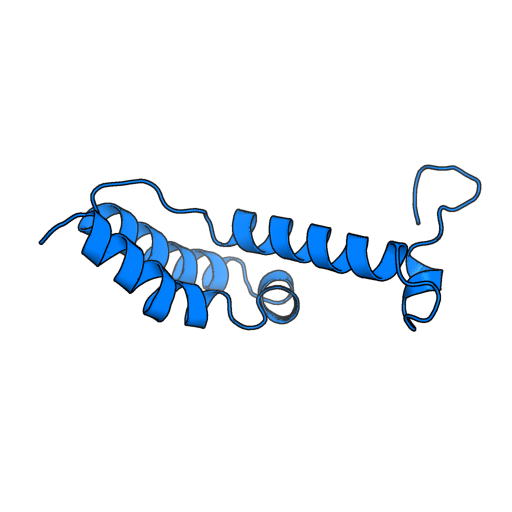TOM 615 C CA . PRO A 1 77 ? 6.648 0.682 -21.634 1.00 95.81 77 PRO A CA 1
ATOM 616 C C . PRO A 1 77 ? 7.929 0.733 -20.788 1.00 95.81 77 PRO A C 1
ATOM 618 O O . PRO A 1 77 ? 9.035 0.894 -21.296 1.00 95.81 77 PRO A O 1
ATOM 621 N N . SER A 1 78 ? 7.785 0.546 -19.475 1.00 93.50 78 SER A N 1
ATOM 622 C CA . SER A 1 78 ? 8.906 0.518 -18.528 1.00 93.50 78 SER A CA 1
ATOM 623 C C . SER A 1 78 ? 9.621 -0.835 -18.412 1.00 93.50 78 SER A C 1
ATOM 625 O O . SER A 1 78 ? 10.550 -0.923 -17.619 1.00 93.50 78 SER A O 1
ATOM 627 N N . HIS A 1 79 ? 9.228 -1.886 -19.144 1.00 94.38 79 HIS A N 1
ATOM 628 C CA . HIS A 1 79 ? 9.833 -3.224 -19.024 1.00 94.38 79 HIS A CA 1
ATOM 629 C C . HIS A 1 79 ? 11.356 -3.187 -19.215 1.00 94.38 79 HIS A C 1
ATOM 631 O O . HIS A 1 79 ? 12.109 -3.748 -18.422 1.00 94.38 79 HIS A O 1
ATOM 637 N N . LYS A 1 80 ? 11.817 -2.425 -20.215 1.00 91.38 80 LYS A N 1
ATOM 638 C CA . LYS A 1 80 ? 13.245 -2.262 -20.527 1.00 91.38 80 LYS A CA 1
ATOM 639 C C . LYS A 1 80 ? 14.052 -1.611 -19.396 1.00 91.38 80 LYS A C 1
ATOM 641 O O . LYS A 1 80 ? 15.252 -1.836 -19.339 1.00 91.38 80 LYS A O 1
ATOM 646 N N . LEU A 1 81 ? 13.408 -0.847 -18.506 1.00 91.62 81 LEU A N 1
ATOM 647 C CA . LEU A 1 81 ? 14.046 -0.221 -17.336 1.00 91.62 81 LEU A CA 1
ATOM 648 C C . LEU A 1 81 ? 14.277 -1.205 -16.182 1.00 91.62 81 LEU A C 1
ATOM 650 O O . LEU A 1 81 ? 14.962 -0.873 -15.224 1.00 91.62 81 LEU A O 1
ATOM 654 N N . PHE A 1 82 ? 13.665 -2.389 -16.240 1.00 90.81 82 PHE A N 1
ATOM 655 C CA . PHE A 1 82 ? 13.842 -3.456 -15.258 1.00 90.81 82 PHE A CA 1
ATOM 656 C C . PHE A 1 82 ? 14.623 -4.638 -15.855 1.00 90.81 82 PHE A C 1
ATOM 658 O O . PHE A 1 82 ? 14.418 -5.789 -15.463 1.00 90.81 82 PHE A O 1
ATOM 665 N N . ARG A 1 83 ? 15.514 -4.377 -16.820 1.00 88.00 83 ARG A N 1
ATOM 666 C CA . ARG A 1 83 ? 16.383 -5.396 -17.416 1.00 88.00 83 ARG A CA 1
ATOM 667 C C . ARG A 1 83 ? 17.711 -5.430 -16.673 1.00 88.00 83 ARG A C 1
ATOM 669 O O . ARG A 1 83 ? 18.439 -4.457 -16.684 1.00 88.00 83 ARG A O 1
ATOM 676 N N . LEU A 1 84 ? 18.061 -6.575 -16.095 1.00 87.81 84 LEU A N 1
ATOM 677 C CA . LEU A 1 84 ? 19.318 -6.720 -15.361 1.00 87.81 84 LEU A CA 1
ATOM 678 C C . LEU A 1 84 ? 20.529 -6.336 -16.237 1.00 87.81 84 LEU A C 1
ATOM 680 O O . LEU A 1 84 ? 20.689 -6.851 -17.347 1.00 87.81 84 LEU A O 1
ATOM 684 N N . LEU A 1 85 ? 21.375 -5.439 -15.731 1.00 86.56 85 LEU A N 1
ATOM 685 C CA . LEU A 1 85 ? 22.626 -5.046 -16.373 1.00 86.56 85 LEU A CA 1
ATOM 686 C C . LEU A 1 85 ? 23.636 -6.207 -16.350 1.00 86.56 85 LEU A C 1
ATOM 688 O O . LEU A 1 85 ? 23.540 -7.076 -15.480 1.00 86.56 85 LEU A O 1
ATOM 692 N N . PRO A 1 86 ? 24.663 -6.201 -17.225 1.00 89.38 86 PRO A N 1
ATOM 693 C CA . PRO A 1 86 ? 25.647 -7.287 -17.310 1.00 89.38 86 PRO A CA 1
ATOM 694 C C . PRO A 1 86 ? 26.347 -7.631 -15.987 1.00 89.38 86 PRO A C 1
ATOM 696 O O . PRO A 1 86 ? 26.743 -8.769 -15.774 1.00 89.38 86 PRO A O 1
ATOM 699 N N . SER A 1 87 ? 26.471 -6.667 -15.070 1.00 91.56 87 SER A N 1
ATOM 700 C CA . SER A 1 87 ? 27.059 -6.884 -13.742 1.00 91.56 87 SER A CA 1
ATOM 701 C C . SER A 1 87 ? 26.180 -7.703 -12.789 1.00 91.56 87 SER A C 1
ATOM 703 O O . SER A 1 87 ? 26.640 -8.073 -11.711 1.00 91.56 87 SER A O 1
ATOM 705 N N . GLY A 1 88 ? 24.902 -7.915 -13.116 1.00 85.31 88 GLY A N 1
ATOM 706 C CA . GLY A 1 88 ? 23.934 -8.627 -12.281 1.00 85.31 88 GLY A CA 1
ATOM 707 C C . GLY A 1 88 ? 23.496 -7.887 -11.010 1.00 85.31 88 GLY A C 1
ATOM 708 O O . GLY A 1 88 ? 22.679 -8.401 -10.253 1.00 85.31 88 GLY A O 1
ATOM 709 N N . ARG A 1 89 ? 24.032 -6.688 -10.744 1.00 84.56 89 ARG A N 1
ATOM 710 C CA . ARG A 1 89 ? 23.813 -5.953 -9.481 1.00 84.56 89 ARG A CA 1
ATOM 711 C C . ARG A 1 89 ? 22.710 -4.904 -9.549 1.00 84.56 89 ARG A C 1
ATOM 713 O O . ARG A 1 89 ? 22.260 -4.423 -8.512 1.00 84.56 89 ARG A O 1
ATOM 720 N N . ARG A 1 90 ? 22.339 -4.482 -10.755 1.00 83.94 90 ARG A N 1
ATOM 721 C CA . ARG A 1 90 ? 21.363 -3.420 -11.013 1.00 83.94 90 ARG A CA 1
ATOM 722 C C . ARG A 1 90 ? 20.539 -3.788 -12.237 1.00 83.94 90 ARG A C 1
ATOM 724 O O . ARG A 1 90 ? 20.995 -4.573 -13.068 1.00 83.94 90 ARG A O 1
ATOM 731 N N . PHE A 1 91 ? 19.345 -3.226 -12.296 1.00 82.19 91 PHE A N 1
ATOM 732 C CA . PHE A 1 91 ? 18.521 -3.179 -13.495 1.00 82.19 91 PHE A CA 1
ATOM 733 C C . PHE A 1 91 ? 18.849 -1.924 -14.310 1.00 82.19 91 PHE A C 1
ATOM 735 O O . PHE A 1 91 ? 19.499 -1.020 -13.729 1.00 82.19 91 PHE A O 1
#